Protein AF-Q064L6-F1 (afdb_monomer)

Foldseek 3Di:
DPDDPPPPPQDWDKDWDDDDQQKIWIWIDTVNPDIDTQDIGSDPVVNVVSSVVVSVVCVVVVVVPDDDDDD

Nearest PDB structures (foldseek):
  7b5h-assembly1_AD  TM=7.586E-01  e=2.281E+00  Nostoc sp. PCC 7120 = FACHB-418
  6l0v-assembly1_A  TM=5.060E-01  e=8.791E-01  Arabidopsis thaliana
  8fw5-assembly1_E  TM=4.631E-01  e=1.660E+00  Escherichia coli
  5gwx-assembly1_A  TM=5.022E-01  e=8.667E+00  Methanohalophilus portucalensis FDF-1
  5him-assembly1_A  TM=5.007E-01  e=9.236E+00  Methanohalophilus portucalensis FDF-1

Radius of gyration: 14.81 Å; Cα contacts (8 Å, |Δi|>4): 98; chains: 1; bounding box: 31×23×49 Å

pLDDT: mean 77.29, std 20.39, range [34.91, 97.69]

Sequence (71 aa):
MSGQSKSPACYLRWTVKKVADRMYAVAATVDGIEYDFVGNYKSIRDAQKAGRRYATDLMHNSMSGGQLAFR

Solvent-accessible surface area (backbone atoms only — not comparable to full-atom values): 4363 Å² total; per-residue (Å²): 134,85,78,78,76,77,66,83,75,76,49,72,45,62,50,77,42,81,76,53,89,65,30,21,39,23,37,35,25,48,69,82,73,49,75,46,81,75,48,76,26,67,39,70,68,56,28,52,52,46,38,54,47,53,50,51,52,50,57,60,40,56,75,67,75,52,89,79,81,84,128

Mean predicted aligned error: 9.95 Å

Secondary structure (DSSP, 8-state):
-----------EEEEEEEEETTEEEEEEEETTTEEEEEEEESSHHHHHHHHHHHHHHHHHHHTTT------

Structure (mmCIF, N/CA/C/O backbone):
data_AF-Q064L6-F1
#
_entry.id   AF-Q064L6-F1
#
loop_
_atom_site.group_PDB
_atom_site.id
_atom_site.type_symbol
_atom_site.label_atom_id
_atom_site.label_alt_id
_atom_site.label_comp_id
_atom_site.label_asym_id
_atom_site.label_entity_id
_atom_site.label_seq_id
_atom_site.pdbx_PDB_ins_code
_atom_site.Cartn_x
_atom_site.Cartn_y
_atom_site.Cartn_z
_atom_site.occupancy
_atom_site.B_iso_or_equiv
_atom_site.auth_seq_id
_atom_site.auth_comp_id
_atom_site.auth_asym_id
_atom_site.auth_atom_id
_atom_site.pdbx_PDB_model_num
ATOM 1 N N . MET A 1 1 ? 6.552 15.783 -39.679 1.00 34.91 1 MET A N 1
ATOM 2 C CA . MET A 1 1 ? 5.759 15.055 -38.665 1.00 34.91 1 MET A CA 1
ATOM 3 C C . MET A 1 1 ? 6.666 14.019 -38.022 1.00 34.91 1 MET A C 1
ATOM 5 O O . MET A 1 1 ? 6.804 12.921 -38.538 1.00 34.91 1 MET A O 1
ATOM 9 N N . SER A 1 2 ? 7.379 14.401 -36.966 1.00 43.09 2 SER A N 1
ATOM 10 C CA . SER A 1 2 ? 8.207 13.483 -36.183 1.00 43.09 2 SER A CA 1
ATOM 11 C C . SER A 1 2 ? 7.273 12.596 -35.364 1.00 43.09 2 SER A C 1
ATOM 13 O O . SER A 1 2 ? 6.597 13.070 -34.452 1.00 43.09 2 SER A O 1
ATOM 15 N N . GLY A 1 3 ? 7.170 11.327 -35.764 1.00 45.56 3 GLY A N 1
ATOM 16 C CA . GLY A 1 3 ? 6.355 10.327 -35.091 1.00 45.56 3 GLY A CA 1
ATOM 17 C C . GLY A 1 3 ? 6.765 10.220 -33.629 1.00 45.56 3 GLY A C 1
ATOM 18 O O . GLY A 1 3 ? 7.882 9.812 -33.319 1.00 45.56 3 GLY A O 1
ATOM 19 N N . GLN A 1 4 ? 5.857 10.606 -32.735 1.00 47.78 4 GLN A N 1
ATOM 20 C CA . GLN A 1 4 ? 5.949 10.278 -31.322 1.00 47.78 4 GLN A CA 1
ATOM 21 C C . GLN A 1 4 ? 5.926 8.753 -31.219 1.00 47.78 4 GLN A C 1
ATOM 23 O O . GLN A 1 4 ? 4.866 8.130 -31.270 1.00 47.78 4 GLN A O 1
ATOM 28 N N . SER A 1 5 ? 7.108 8.148 -31.122 1.00 48.75 5 SER A N 1
ATOM 29 C CA . SER A 1 5 ? 7.273 6.806 -30.583 1.00 48.75 5 SER A CA 1
ATOM 30 C C . SER A 1 5 ? 6.574 6.805 -29.228 1.00 48.75 5 SER A C 1
ATOM 32 O O . SER A 1 5 ? 7.080 7.390 -28.270 1.00 48.75 5 SER A O 1
ATOM 34 N N . LYS A 1 6 ? 5.372 6.225 -29.161 1.00 46.59 6 LYS A N 1
ATOM 35 C CA . LYS A 1 6 ? 4.702 5.935 -27.898 1.00 46.59 6 LYS A CA 1
ATOM 36 C C . LYS A 1 6 ? 5.540 4.860 -27.218 1.00 46.59 6 LYS A C 1
ATOM 38 O O . LYS A 1 6 ? 5.261 3.676 -27.380 1.00 46.59 6 LYS A O 1
ATOM 43 N N . SER A 1 7 ? 6.599 5.267 -26.518 1.00 50.50 7 SER A N 1
ATOM 44 C CA . SER A 1 7 ? 7.254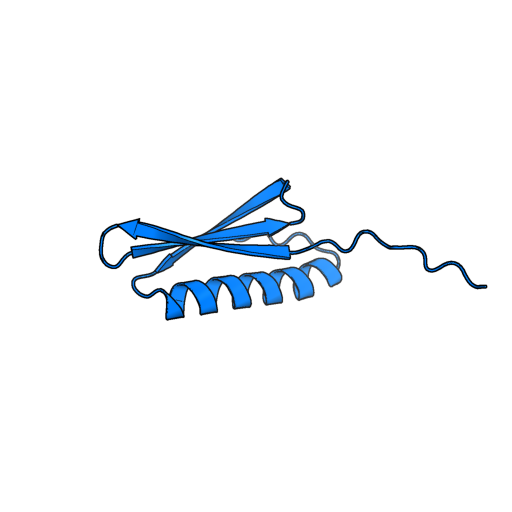 4.391 -25.554 1.00 50.50 7 SER A CA 1
ATOM 45 C C . SER A 1 7 ? 6.141 3.835 -24.667 1.00 50.50 7 SER A C 1
ATOM 47 O O . SER A 1 7 ? 5.288 4.631 -24.253 1.00 50.50 7 SER A O 1
ATOM 49 N N . PRO A 1 8 ? 6.064 2.512 -24.438 1.00 53.16 8 PRO A N 1
ATOM 50 C CA . PRO A 1 8 ? 5.076 1.971 -23.522 1.00 53.1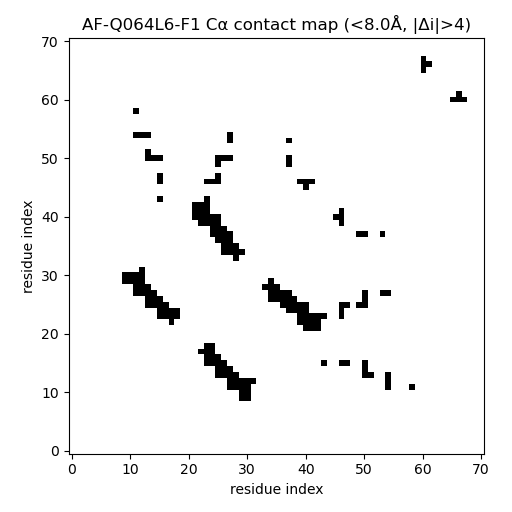6 8 PRO A CA 1
ATOM 51 C C . PRO A 1 8 ? 5.271 2.711 -22.203 1.00 53.16 8 PRO A C 1
ATOM 53 O O . PRO A 1 8 ? 6.339 2.667 -21.598 1.00 53.16 8 PRO A O 1
ATOM 56 N N . ALA A 1 9 ? 4.285 3.524 -21.837 1.00 56.28 9 ALA A N 1
ATOM 57 C CA . ALA A 1 9 ? 4.305 4.199 -20.561 1.00 56.28 9 ALA A CA 1
ATOM 58 C C . ALA A 1 9 ? 4.060 3.092 -19.545 1.00 56.28 9 ALA A C 1
ATOM 60 O O . ALA A 1 9 ? 2.918 2.677 -19.387 1.00 56.28 9 ALA A O 1
ATOM 61 N N . CYS A 1 10 ? 5.124 2.560 -18.941 1.00 59.34 10 CYS A N 1
ATOM 62 C CA . CYS A 1 10 ? 4.991 1.616 -17.844 1.00 59.34 10 CYS A CA 1
ATOM 63 C C . CYS A 1 10 ? 4.182 2.312 -16.744 1.00 59.34 10 CYS A C 1
ATOM 65 O O . CYS A 1 10 ? 4.670 3.237 -16.086 1.00 59.34 10 CYS A O 1
ATOM 67 N N . TYR A 1 11 ? 2.905 1.958 -16.607 1.00 70.06 11 TYR A N 1
ATOM 68 C CA . TYR A 1 11 ? 2.005 2.625 -15.677 1.00 70.06 11 TYR A CA 1
ATOM 69 C C . TYR A 1 11 ? 2.114 1.918 -14.345 1.00 70.06 11 TYR A C 1
ATOM 71 O O . TYR A 1 11 ? 1.412 0.939 -14.082 1.00 70.06 11 TYR A O 1
ATOM 79 N N . LEU A 1 12 ? 2.966 2.446 -13.475 1.00 77.88 12 LEU A N 1
ATOM 80 C CA . LEU A 1 12 ? 2.958 1.995 -12.102 1.00 77.88 12 LEU A CA 1
ATOM 81 C C . LEU A 1 12 ? 1.677 2.467 -11.414 1.00 77.88 12 LEU A C 1
ATOM 83 O O . LEU A 1 12 ? 1.400 3.665 -11.303 1.00 77.88 12 LEU A O 1
ATOM 87 N N . ARG A 1 13 ? 0.878 1.508 -10.957 1.00 84.19 13 ARG A N 1
ATOM 88 C CA . ARG A 1 13 ? -0.369 1.748 -10.229 1.00 84.19 13 ARG A CA 1
ATOM 89 C C . ARG A 1 13 ? -0.266 1.136 -8.843 1.00 84.19 13 ARG A C 1
ATOM 91 O O . ARG A 1 13 ? 0.418 0.144 -8.641 1.00 84.19 13 ARG A O 1
ATOM 98 N N . TRP A 1 14 ? -0.980 1.700 -7.879 1.00 90.62 14 TRP A N 1
ATOM 99 C CA . TRP A 1 14 ? -1.202 1.045 -6.594 1.00 90.62 14 TRP A CA 1
ATOM 100 C C . TRP A 1 14 ? -2.692 0.972 -6.303 1.00 90.62 14 TRP A C 1
ATOM 102 O O . TRP A 1 14 ? -3.489 1.778 -6.786 1.00 90.62 14 TRP A O 1
ATOM 112 N N . THR A 1 15 ? -3.067 -0.007 -5.494 1.00 93.25 15 THR A N 1
ATOM 113 C CA . THR A 1 15 ? -4.438 -0.226 -5.053 1.00 93.25 15 THR A CA 1
ATOM 114 C C . THR A 1 15 ? -4.475 -0.329 -3.540 1.00 93.25 15 THR A C 1
ATOM 116 O O . THR A 1 15 ? -3.547 -0.833 -2.909 1.00 93.25 15 THR A O 1
ATOM 119 N N . VAL A 1 16 ? -5.555 0.184 -2.955 1.00 95.12 16 VAL A N 1
ATOM 120 C CA . VAL A 1 16 ? -5.829 0.091 -1.522 1.00 95.12 16 VAL A CA 1
ATOM 121 C C . VAL A 1 16 ? -7.151 -0.631 -1.350 1.00 95.12 16 VAL A C 1
ATOM 123 O O . VAL A 1 16 ? -8.169 -0.188 -1.884 1.00 95.12 16 VAL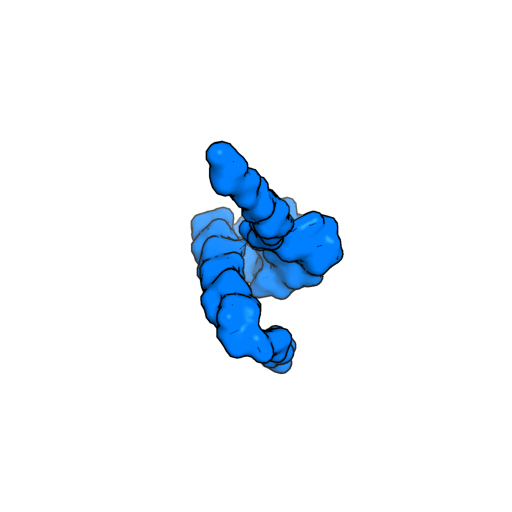 A O 1
ATOM 126 N N . LYS A 1 17 ? -7.151 -1.723 -0.588 1.00 96.06 17 LYS A N 1
ATOM 127 C CA . LYS A 1 17 ? -8.351 -2.520 -0.322 1.00 96.06 17 LYS A CA 1
ATOM 128 C C . LYS A 1 17 ? -8.567 -2.653 1.178 1.00 96.06 17 LYS A C 1
ATOM 130 O O . LYS A 1 17 ? -7.649 -3.018 1.905 1.00 96.06 17 LYS A O 1
ATOM 135 N N . LYS A 1 18 ? -9.785 -2.385 1.656 1.00 96.25 18 LYS A N 1
ATOM 136 C CA . LYS A 1 18 ? -10.165 -2.715 3.037 1.00 96.25 18 LYS A CA 1
ATOM 137 C C . LYS A 1 18 ? -10.262 -4.238 3.159 1.00 96.25 18 LYS A C 1
ATOM 139 O O . LYS A 1 18 ? -11.006 -4.855 2.401 1.00 96.25 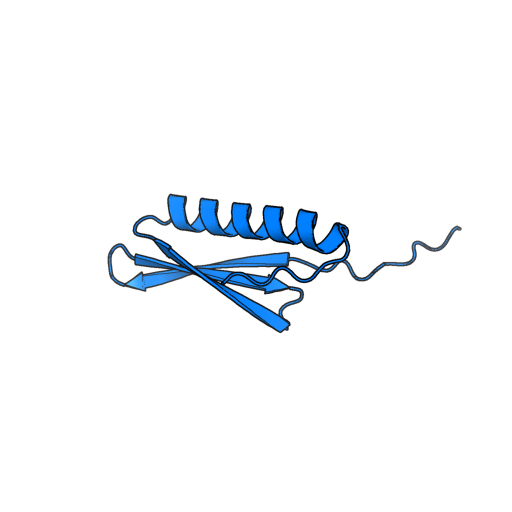18 LYS A O 1
ATOM 144 N N . VAL A 1 19 ? -9.504 -4.826 4.080 1.00 95.81 19 VAL A N 1
ATOM 145 C CA . VAL A 1 19 ? -9.423 -6.289 4.269 1.00 95.81 19 VAL A CA 1
ATOM 146 C C . VAL A 1 19 ? -10.012 -6.751 5.600 1.00 95.81 19 VAL A C 1
ATOM 148 O O . VAL A 1 19 ? -10.445 -7.891 5.703 1.00 95.81 19 VAL A O 1
ATOM 151 N N . ALA A 1 20 ? -10.090 -5.862 6.592 1.00 94.38 20 ALA A N 1
ATOM 152 C CA . ALA A 1 20 ? -10.780 -6.098 7.858 1.00 94.38 20 ALA A CA 1
ATOM 153 C C . ALA A 1 20 ? -11.240 -4.766 8.473 1.00 94.38 20 ALA A C 1
ATOM 155 O O . ALA A 1 20 ? -11.050 -3.692 7.880 1.00 94.38 20 ALA A O 1
ATOM 156 N N . ASP A 1 21 ? -11.853 -4.808 9.662 1.00 94.00 21 ASP A N 1
ATOM 157 C CA . ASP A 1 21 ? -12.132 -3.570 10.385 1.00 94.00 21 ASP A CA 1
ATOM 158 C C . ASP A 1 21 ? -10.828 -2.829 10.699 1.00 94.00 21 ASP A C 1
ATOM 160 O O . ASP A 1 21 ? -9.853 -3.419 11.162 1.00 94.00 21 ASP A O 1
ATOM 164 N N . ARG A 1 22 ? -10.807 -1.531 10.377 1.00 92.00 22 ARG A N 1
ATOM 165 C CA . ARG A 1 22 ? -9.624 -0.663 10.500 1.00 92.00 22 ARG A CA 1
ATOM 166 C C . ARG A 1 22 ? -8.341 -1.283 9.923 1.00 92.00 22 ARG A C 1
ATOM 168 O O . ARG A 1 22 ? -7.270 -1.082 10.483 1.00 92.00 22 ARG A O 1
ATOM 175 N N . MET A 1 23 ? -8.432 -2.033 8.823 1.00 96.56 23 MET A N 1
ATOM 176 C CA . MET A 1 23 ? -7.263 -2.608 8.157 1.00 96.56 23 MET A CA 1
ATOM 177 C C . MET A 1 23 ? -7.386 -2.516 6.637 1.00 96.56 23 MET A C 1
ATOM 179 O O . MET A 1 23 ? -8.367 -2.970 6.040 1.00 96.56 23 MET A O 1
ATOM 183 N N . TYR A 1 24 ? -6.361 -1.939 6.019 1.00 97.69 24 TYR A N 1
ATOM 184 C CA . TYR A 1 24 ? -6.264 -1.674 4.591 1.00 97.69 24 TYR A CA 1
ATOM 185 C C . TYR A 1 24 ? -4.974 -2.282 4.047 1.00 97.69 24 TYR A C 1
ATOM 187 O O . TYR A 1 24 ? -3.889 -1.922 4.499 1.00 97.69 24 TYR A O 1
ATOM 195 N N . ALA A 1 25 ? -5.101 -3.179 3.078 1.00 96.44 25 ALA A N 1
ATOM 196 C CA . ALA A 1 25 ? -3.986 -3.750 2.341 1.00 96.44 25 ALA A CA 1
ATOM 197 C C . ALA A 1 25 ? -3.630 -2.853 1.154 1.00 96.44 25 ALA A C 1
ATOM 199 O O . ALA A 1 25 ? -4.520 -2.297 0.499 1.00 96.44 25 ALA A O 1
ATOM 200 N N . VAL A 1 26 ? -2.337 -2.737 0.872 1.00 96.25 26 VAL A N 1
ATOM 201 C CA . VAL A 1 26 ? -1.804 -1.995 -0.270 1.00 96.25 26 VAL A CA 1
ATOM 202 C C . VAL A 1 26 ? -1.003 -2.942 -1.147 1.00 96.25 26 VAL A C 1
ATOM 204 O O . VAL A 1 26 ? -0.128 -3.655 -0.657 1.00 96.25 26 VAL A O 1
ATOM 207 N N . ALA A 1 27 ? -1.290 -2.914 -2.444 1.00 93.00 27 ALA A N 1
ATOM 208 C CA . ALA A 1 27 ? -0.513 -3.608 -3.461 1.00 93.00 27 ALA A CA 1
ATOM 209 C C . ALA A 1 27 ? -0.154 -2.634 -4.586 1.00 93.00 27 ALA A C 1
ATOM 211 O O . ALA A 1 27 ? -0.988 -1.812 -4.982 1.00 93.00 27 ALA A O 1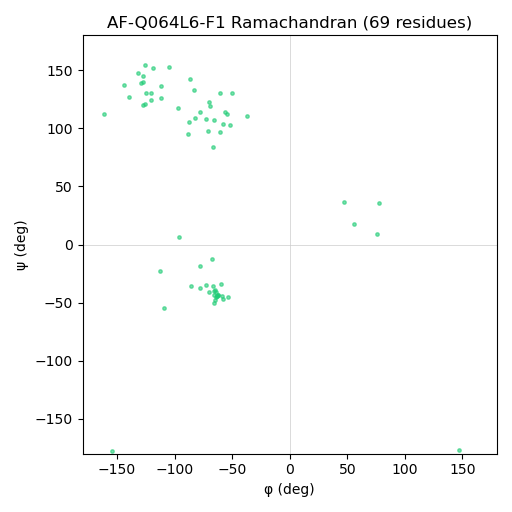
ATOM 212 N N . ALA A 1 28 ? 1.071 -2.721 -5.087 1.00 90.44 28 ALA A N 1
ATOM 213 C CA . ALA A 1 28 ? 1.545 -1.990 -6.254 1.00 90.44 28 ALA A CA 1
ATOM 214 C C . ALA A 1 28 ? 1.629 -2.930 -7.457 1.00 90.44 28 ALA A C 1
ATOM 216 O O . ALA A 1 28 ? 1.775 -4.137 -7.290 1.00 90.44 28 ALA A O 1
ATOM 217 N N . THR A 1 29 ? 1.501 -2.381 -8.660 1.00 84.75 29 THR A N 1
ATOM 218 C CA . THR A 1 29 ? 1.647 -3.134 -9.897 1.00 84.75 29 THR A CA 1
ATOM 219 C C . THR A 1 29 ? 2.308 -2.328 -11.001 1.00 84.75 29 THR A C 1
ATOM 221 O O . THR A 1 29 ? 1.974 -1.155 -11.193 1.00 84.75 29 THR A O 1
ATOM 224 N N . VAL A 1 30 ? 3.222 -2.971 -11.730 1.00 82.12 30 VAL A N 1
ATOM 225 C CA . VAL A 1 30 ? 3.808 -2.470 -12.979 1.00 82.12 30 VAL A CA 1
ATOM 226 C C . VAL A 1 30 ? 3.034 -3.099 -14.133 1.00 82.12 30 VAL A C 1
ATOM 228 O O . VAL A 1 30 ? 2.974 -4.323 -14.255 1.00 82.12 30 VAL A O 1
ATOM 231 N N . ASP A 1 31 ? 2.379 -2.264 -14.941 1.00 77.94 31 ASP A N 1
ATOM 232 C CA . ASP A 1 31 ? 1.623 -2.675 -16.135 1.00 77.94 31 ASP A CA 1
ATOM 233 C C . ASP A 1 31 ? 0.526 -3.733 -15.905 1.00 77.94 31 ASP A C 1
ATOM 235 O O . ASP A 1 31 ? 0.020 -4.336 -16.849 1.00 77.94 31 ASP A O 1
ATOM 239 N N . GLY A 1 32 ? 0.097 -3.931 -14.654 1.00 73.81 32 GLY A N 1
ATOM 240 C CA . GLY A 1 32 ? -0.911 -4.933 -14.301 1.00 73.81 32 GLY A CA 1
ATOM 241 C C . GLY A 1 32 ? -0.391 -6.374 -14.299 1.00 73.81 32 GLY A C 1
ATOM 242 O O . GLY A 1 32 ? -1.206 -7.291 -14.213 1.00 73.81 32 GLY A O 1
ATOM 243 N N . ILE A 1 33 ? 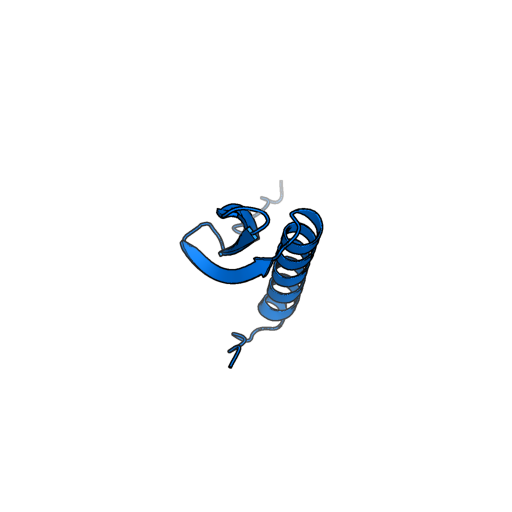0.924 -6.583 -14.418 1.00 72.56 33 ILE A N 1
ATOM 244 C CA . ILE A 1 33 ? 1.548 -7.911 -14.518 1.00 72.56 33 ILE A CA 1
ATOM 245 C C . ILE A 1 33 ? 2.307 -8.232 -13.233 1.00 72.56 33 ILE A C 1
ATOM 247 O O . ILE A 1 33 ? 2.052 -9.250 -12.593 1.00 72.56 33 ILE A O 1
ATOM 251 N N . GLU A 1 34 ? 3.221 -7.352 -12.838 1.00 74.00 34 GLU A N 1
ATOM 252 C CA . GLU A 1 34 ? 3.985 -7.511 -11.604 1.00 74.00 34 GLU A CA 1
ATOM 253 C C . GLU A 1 34 ? 3.148 -6.980 -10.449 1.00 74.00 34 GLU A C 1
ATOM 255 O O . GLU A 1 34 ? 2.557 -5.910 -10.575 1.00 74.00 34 GLU A O 1
ATOM 260 N N . TYR A 1 35 ? 3.055 -7.727 -9.352 1.00 80.19 35 TYR A N 1
ATOM 261 C CA . TYR A 1 35 ? 2.310 -7.325 -8.164 1.00 80.19 35 TYR A CA 1
ATOM 262 C C . TYR A 1 35 ? 3.202 -7.426 -6.936 1.00 80.19 35 TYR A C 1
ATOM 264 O O . TYR A 1 35 ? 3.614 -8.521 -6.560 1.00 80.19 35 TYR A O 1
ATOM 272 N N . ASP A 1 36 ? 3.398 -6.296 -6.267 1.00 88.19 36 ASP A N 1
ATOM 273 C CA . ASP A 1 36 ? 4.156 -6.215 -5.026 1.00 88.19 36 ASP A CA 1
ATOM 274 C C . ASP A 1 36 ? 3.233 -5.883 -3.860 1.00 88.19 36 ASP A C 1
ATOM 276 O O . ASP A 1 36 ? 2.487 -4.895 -3.872 1.00 88.19 36 ASP A O 1
ATOM 280 N N . PHE A 1 37 ? 3.283 -6.712 -2.817 1.00 91.88 37 PHE A N 1
ATOM 281 C CA . PHE A 1 37 ? 2.571 -6.430 -1.580 1.00 91.88 37 PHE A CA 1
ATOM 282 C C . PHE A 1 37 ? 3.341 -5.391 -0.761 1.00 91.88 37 PHE A C 1
ATOM 284 O O . PHE A 1 37 ? 4.433 -5.654 -0.268 1.00 91.88 37 PHE A O 1
ATOM 291 N N . VAL A 1 38 ? 2.747 -4.208 -0.596 1.00 93.50 38 VAL A N 1
ATOM 292 C CA . VAL A 1 38 ? 3.385 -3.072 0.089 1.00 93.50 38 VAL A CA 1
ATOM 293 C C . VAL A 1 38 ? 3.178 -3.153 1.603 1.00 93.50 38 VAL A C 1
ATOM 295 O O . VAL A 1 38 ? 4.064 -2.781 2.369 1.00 93.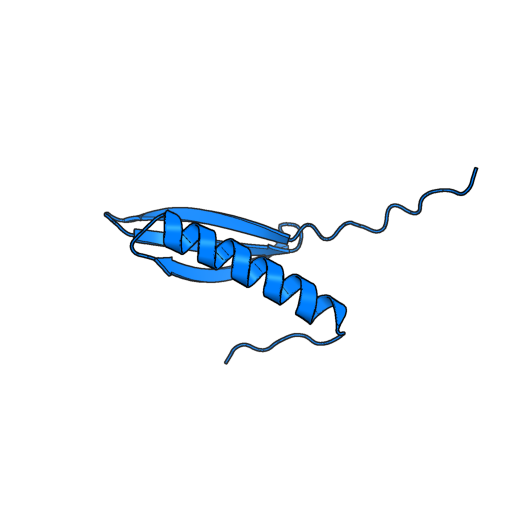50 38 VAL A O 1
ATOM 298 N N . GLY A 1 39 ? 2.013 -3.631 2.053 1.00 94.19 39 GLY A N 1
ATOM 299 C CA . GLY A 1 39 ? 1.741 -3.837 3.476 1.00 94.19 39 GLY A CA 1
ATOM 300 C C . GLY A 1 39 ? 0.292 -3.610 3.901 1.00 94.19 39 GLY A C 1
ATOM 301 O O . GLY A 1 39 ? -0.588 -3.304 3.093 1.00 94.19 39 GLY A O 1
ATOM 302 N N . ASN A 1 40 ? 0.062 -3.738 5.211 1.00 96.88 40 ASN A N 1
ATOM 303 C CA . ASN A 1 40 ? -1.224 -3.504 5.868 1.00 96.88 40 ASN A CA 1
ATOM 304 C C . ASN A 1 40 ? -1.166 -2.261 6.762 1.00 96.88 40 ASN A C 1
ATOM 306 O O . ASN A 1 40 ? -0.235 -2.086 7.546 1.00 96.88 40 ASN A O 1
ATOM 310 N N . TYR A 1 41 ? -2.205 -1.432 6.701 1.00 96.75 41 TYR A N 1
ATOM 311 C CA . TYR A 1 41 ? -2.278 -0.154 7.405 1.00 96.75 41 TYR A CA 1
ATOM 312 C C . TYR A 1 41 ? -3.605 -0.003 8.135 1.00 96.75 41 TYR A C 1
ATOM 314 O O . TYR A 1 41 ? -4.647 -0.455 7.663 1.00 96.75 41 TYR A O 1
ATOM 322 N N . LYS A 1 42 ? -3.587 0.687 9.280 1.00 96.38 42 LYS A N 1
ATOM 323 C CA . LYS A 1 42 ? -4.795 0.891 10.096 1.00 96.38 42 LYS A CA 1
ATOM 324 C C . LYS A 1 42 ? -5.732 1.981 9.563 1.00 96.38 42 LYS A C 1
ATOM 326 O O . LYS A 1 42 ? -6.904 2.047 9.925 1.00 96.38 42 LYS A O 1
ATOM 331 N N . SER A 1 43 ? -5.211 2.845 8.696 1.00 96.25 43 SER A N 1
ATOM 332 C CA . SER A 1 43 ? -5.903 4.001 8.134 1.00 96.25 43 SER A CA 1
ATOM 333 C C . SER A 1 43 ? -5.814 3.988 6.616 1.00 96.25 43 SER A C 1
ATOM 335 O O . SER A 1 43 ? -4.749 3.734 6.052 1.00 96.25 43 SER A O 1
ATOM 337 N N . ILE A 1 44 ? -6.914 4.350 5.954 1.00 95.62 44 ILE A N 1
ATOM 338 C CA . ILE A 1 44 ? -6.935 4.542 4.501 1.00 95.62 44 ILE A CA 1
ATOM 339 C C . ILE A 1 44 ? -5.948 5.631 4.065 1.00 95.62 44 ILE A C 1
ATOM 341 O O . ILE A 1 44 ? -5.330 5.519 3.010 1.00 95.62 44 ILE A O 1
ATOM 345 N N . ARG A 1 45 ? -5.749 6.667 4.892 1.00 96.81 45 ARG A N 1
ATOM 346 C CA . ARG A 1 45 ? -4.815 7.759 4.597 1.00 96.81 45 ARG A CA 1
ATOM 347 C C . ARG A 1 45 ? -3.372 7.260 4.578 1.00 96.81 45 ARG A C 1
ATOM 349 O O . ARG A 1 45 ? -2.626 7.612 3.666 1.00 96.81 45 ARG A O 1
ATOM 356 N N . ASP A 1 46 ? -3.002 6.426 5.546 1.00 96.75 46 ASP A N 1
ATOM 357 C CA . ASP A 1 46 ? -1.652 5.858 5.632 1.00 96.75 46 ASP A CA 1
ATOM 358 C C . ASP A 1 46 ? -1.409 4.851 4.511 1.00 96.75 46 ASP A C 1
ATOM 360 O O . ASP A 1 46 ? -0.365 4.900 3.869 1.00 96.75 46 ASP A O 1
ATOM 364 N N . ALA A 1 47 ? -2.412 4.024 4.202 1.00 96.62 47 ALA A N 1
ATOM 365 C CA . ALA A 1 47 ? -2.375 3.096 3.077 1.00 96.62 47 ALA A CA 1
ATOM 366 C C . ALA A 1 47 ? -2.137 3.823 1.740 1.00 96.62 47 ALA A C 1
ATOM 368 O O . ALA A 1 47 ? -1.259 3.455 0.962 1.00 96.62 47 ALA A O 1
ATOM 369 N N . GLN A 1 48 ? -2.872 4.911 1.492 1.00 95.19 48 GLN A N 1
ATOM 370 C CA . GLN A 1 48 ? -2.705 5.721 0.282 1.00 95.19 48 GLN A CA 1
ATOM 371 C C . GLN A 1 48 ? -1.341 6.416 0.227 1.00 95.19 48 GLN A C 1
ATOM 373 O O . GLN A 1 48 ? -0.715 6.484 -0.832 1.00 95.19 48 GLN A O 1
ATOM 378 N N . LYS A 1 49 ? -0.862 6.932 1.366 1.00 96.12 49 LYS A N 1
ATOM 379 C CA . LYS A 1 49 ? 0.470 7.540 1.465 1.00 96.12 49 LYS A CA 1
ATOM 380 C C . LYS A 1 49 ? 1.564 6.515 1.165 1.00 96.12 49 LYS A C 1
ATOM 382 O O . LYS A 1 49 ? 2.496 6.836 0.432 1.00 96.12 49 LYS A O 1
ATOM 387 N N . ALA A 1 50 ? 1.434 5.303 1.698 1.00 95.31 50 ALA A N 1
ATOM 388 C CA . ALA A 1 50 ? 2.377 4.219 1.472 1.00 95.31 50 ALA A CA 1
ATOM 389 C C . ALA A 1 50 ? 2.407 3.772 0.009 1.00 95.31 50 ALA A C 1
ATOM 391 O O . ALA A 1 50 ? 3.487 3.724 -0.570 1.00 95.31 50 ALA A O 1
ATOM 392 N N . GLY A 1 51 ? 1.245 3.542 -0.612 1.00 93.25 51 GLY A N 1
ATOM 393 C CA . GLY A 1 51 ? 1.167 3.166 -2.027 1.00 93.25 51 GLY A CA 1
ATOM 394 C C . GLY A 1 51 ? 1.792 4.214 -2.949 1.00 93.25 51 GLY A C 1
ATOM 395 O O . GLY A 1 51 ? 2.603 3.875 -3.804 1.00 93.25 51 GLY A O 1
ATOM 396 N N . ARG A 1 52 ? 1.512 5.504 -2.711 1.00 92.19 52 ARG A N 1
ATOM 397 C CA . ARG A 1 52 ? 2.131 6.603 -3.469 1.00 92.19 52 ARG A CA 1
ATOM 398 C C . ARG A 1 52 ? 3.6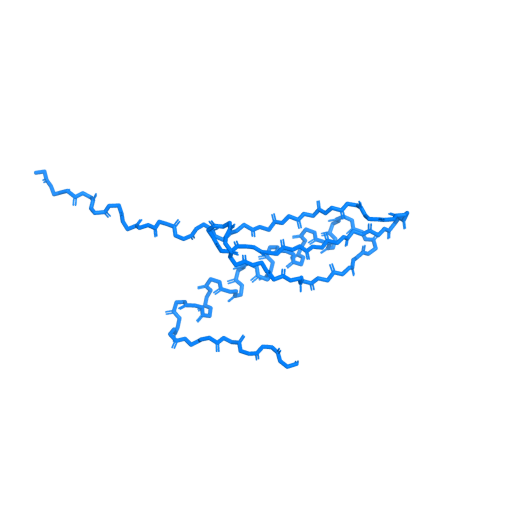48 6.647 -3.297 1.00 92.19 52 ARG A C 1
ATOM 400 O O . ARG A 1 52 ? 4.360 6.872 -4.272 1.00 92.19 52 ARG A O 1
ATOM 407 N N . ARG A 1 53 ? 4.133 6.476 -2.062 1.00 92.12 53 ARG A N 1
ATOM 408 C CA . ARG A 1 53 ? 5.567 6.500 -1.760 1.00 92.12 53 ARG A CA 1
ATOM 409 C C . ARG A 1 53 ? 6.280 5.327 -2.418 1.00 92.12 53 ARG A C 1
ATOM 411 O O . ARG A 1 53 ? 7.216 5.568 -3.161 1.00 92.12 53 ARG A O 1
ATOM 418 N N . TYR A 1 54 ? 5.770 4.111 -2.232 1.00 89.50 54 TYR A N 1
ATOM 419 C CA . TYR A 1 54 ? 6.283 2.916 -2.899 1.00 89.50 54 TYR A CA 1
ATOM 420 C C . TYR A 1 54 ? 6.333 3.116 -4.414 1.00 89.50 54 TYR A C 1
ATOM 422 O O . TYR A 1 54 ? 7.352 2.854 -5.043 1.00 89.50 54 TYR A O 1
ATOM 430 N N . ALA A 1 55 ? 5.259 3.670 -4.986 1.00 85.06 55 ALA A N 1
ATOM 431 C CA . ALA A 1 55 ? 5.204 3.915 -6.412 1.00 85.06 55 ALA A CA 1
ATOM 432 C C . ALA A 1 55 ? 6.267 4.922 -6.886 1.00 85.06 55 ALA A C 1
ATOM 434 O O . ALA A 1 55 ? 6.956 4.712 -7.880 1.00 85.06 55 ALA A O 1
ATOM 435 N N . THR A 1 56 ? 6.431 6.011 -6.142 1.00 85.19 56 THR A N 1
ATOM 436 C CA . THR A 1 56 ? 7.433 7.040 -6.437 1.00 85.19 56 THR A CA 1
ATOM 437 C C . THR A 1 56 ? 8.853 6.484 -6.316 1.00 85.19 56 THR A C 1
ATOM 439 O O . THR A 1 56 ? 9.679 6.707 -7.198 1.00 85.19 56 THR A O 1
ATOM 442 N N . ASP A 1 57 ? 9.123 5.725 -5.254 1.00 84.81 57 ASP A N 1
ATOM 443 C CA . ASP A 1 57 ? 10.424 5.111 -5.001 1.00 84.81 57 ASP A CA 1
ATOM 444 C C . ASP A 1 57 ? 10.759 4.096 -6.107 1.00 84.81 57 ASP A C 1
ATOM 446 O O . ASP A 1 57 ? 11.860 4.117 -6.653 1.00 84.81 57 ASP A O 1
ATOM 450 N N . LEU A 1 58 ? 9.804 3.255 -6.515 1.00 80.50 58 LEU A N 1
ATOM 451 C CA . LEU A 1 58 ? 10.010 2.279 -7.586 1.00 80.50 58 LEU A CA 1
ATOM 452 C C . LEU A 1 58 ? 10.262 2.948 -8.946 1.00 80.50 58 LEU A C 1
ATOM 454 O O . LEU A 1 58 ? 11.142 2.508 -9.682 1.00 80.50 58 LEU A O 1
ATOM 458 N N . MET A 1 59 ? 9.569 4.042 -9.277 1.00 76.06 59 MET A N 1
ATOM 459 C CA . MET A 1 59 ? 9.818 4.794 -10.519 1.00 76.06 59 MET A CA 1
ATOM 460 C C . MET A 1 59 ? 11.220 5.422 -10.550 1.00 76.06 59 MET A C 1
ATOM 462 O O . MET A 1 59 ? 11.896 5.368 -11.574 1.00 76.06 59 MET A O 1
ATOM 466 N N . HIS A 1 60 ? 11.693 5.983 -9.433 1.00 72.56 60 HIS A N 1
ATOM 467 C CA . HIS A 1 60 ? 13.036 6.571 -9.371 1.00 72.56 60 HIS A CA 1
ATOM 468 C C . HIS A 1 60 ? 14.151 5.513 -9.368 1.00 72.56 60 HIS A C 1
ATOM 470 O O . HIS A 1 60 ? 15.204 5.720 -9.974 1.00 72.56 60 HIS A O 1
ATOM 476 N N . ASN A 1 61 ? 13.918 4.364 -8.730 1.00 66.44 61 ASN A N 1
ATOM 477 C CA . ASN A 1 61 ? 14.900 3.283 -8.677 1.00 66.44 61 ASN A CA 1
ATOM 478 C C . ASN A 1 61 ? 14.959 2.469 -9.981 1.00 66.44 61 ASN A C 1
ATOM 480 O O . ASN A 1 61 ? 16.046 2.115 -10.432 1.00 66.44 61 ASN A O 1
ATOM 484 N N . SER A 1 62 ? 13.820 2.233 -10.641 1.00 60.28 62 SER A N 1
ATOM 485 C CA . SER A 1 62 ? 13.775 1.547 -11.944 1.00 60.28 62 SER A CA 1
ATOM 486 C C . SER A 1 62 ? 14.433 2.360 -13.063 1.00 60.28 62 SER A C 1
ATOM 488 O O . SER A 1 62 ? 15.139 1.787 -13.891 1.00 60.28 62 SER A O 1
ATOM 490 N N . MET A 1 63 ? 14.318 3.695 -13.043 1.00 51.91 63 MET A N 1
ATOM 491 C CA . MET A 1 63 ? 15.046 4.572 -13.975 1.00 51.91 63 MET A CA 1
ATOM 492 C C . MET A 1 63 ? 16.571 4.584 -13.759 1.00 51.91 63 MET A C 1
ATOM 494 O O . MET A 1 63 ? 17.298 5.053 -14.630 1.00 51.91 63 MET A O 1
ATOM 498 N N . SER A 1 64 ? 17.064 4.035 -12.643 1.00 45.00 64 SER A N 1
ATOM 499 C CA . SER A 1 64 ? 18.499 3.959 -12.331 1.00 45.00 64 SER A CA 1
ATOM 500 C C . SER A 1 64 ? 19.148 2.613 -12.702 1.00 45.00 64 SER A C 1
ATOM 502 O O . SER A 1 64 ? 20.325 2.410 -12.418 1.00 45.00 64 SER A O 1
ATOM 504 N N . GLY A 1 65 ? 18.428 1.703 -13.374 1.00 40.25 65 GLY A N 1
ATOM 505 C CA . GLY A 1 65 ? 19.025 0.494 -13.958 1.00 40.25 65 GLY A CA 1
ATOM 506 C C . GLY A 1 65 ? 19.345 -0.635 -12.971 1.00 40.25 65 GLY A C 1
ATOM 507 O O . GLY A 1 65 ? 20.335 -1.338 -13.154 1.00 40.25 65 GLY A O 1
ATOM 508 N N . GLY A 1 66 ? 18.527 -0.854 -11.940 1.00 42.78 66 GLY A N 1
ATOM 509 C CA . GLY A 1 66 ? 18.783 -1.947 -11.004 1.00 42.78 66 GLY A CA 1
ATOM 510 C C . GLY A 1 66 ? 17.570 -2.353 -10.184 1.00 42.78 66 GLY A C 1
ATOM 511 O O . GLY A 1 66 ? 17.115 -1.615 -9.319 1.00 42.78 66 GLY A O 1
ATOM 512 N N . GLN A 1 67 ? 17.090 -3.560 -10.461 1.00 47.34 67 GLN A N 1
ATOM 513 C CA . GLN A 1 67 ? 16.195 -4.380 -9.650 1.00 47.34 67 GLN A CA 1
ATOM 514 C C . GLN A 1 67 ? 16.519 -4.239 -8.150 1.00 47.34 67 GLN A C 1
ATOM 516 O O . GLN A 1 67 ? 17.569 -4.690 -7.691 1.00 47.34 67 GLN A O 1
ATOM 521 N N . LEU A 1 68 ? 15.636 -3.604 -7.373 1.00 50.78 68 LEU A N 1
ATOM 522 C CA . LEU A 1 68 ? 15.815 -3.511 -5.925 1.00 50.78 68 LEU A CA 1
ATOM 523 C C . LEU A 1 68 ? 15.196 -4.727 -5.242 1.00 50.78 68 LEU A C 1
ATOM 525 O O . LEU A 1 68 ? 13.983 -4.837 -5.090 1.00 50.78 68 LEU A O 1
ATOM 529 N N . ALA A 1 69 ? 16.074 -5.625 -4.800 1.00 43.59 69 ALA A N 1
ATOM 530 C CA . ALA A 1 69 ? 15.767 -6.634 -3.803 1.00 43.59 69 ALA A CA 1
ATOM 531 C C . ALA A 1 69 ? 15.466 -5.945 -2.463 1.00 43.59 69 ALA A C 1
ATOM 533 O O . ALA A 1 69 ? 16.374 -5.454 -1.791 1.00 43.59 69 ALA A O 1
ATOM 534 N N 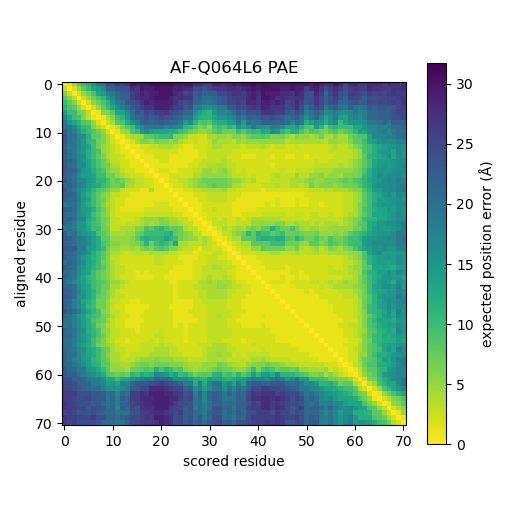. PHE A 1 70 ? 14.198 -5.925 -2.060 1.00 44.88 70 PHE A N 1
ATOM 535 C CA . PHE A 1 70 ? 13.844 -5.696 -0.664 1.00 44.88 70 PHE A CA 1
ATOM 536 C C . PHE A 1 70 ? 13.981 -7.034 0.077 1.00 44.88 70 PHE A C 1
ATOM 538 O O . PHE A 1 70 ? 13.226 -7.970 -0.180 1.00 44.88 70 PHE A O 1
ATOM 545 N N . ARG A 1 71 ? 15.015 -7.133 0.921 1.00 35.34 71 ARG A N 1
ATOM 546 C CA . ARG A 1 71 ? 15.177 -8.178 1.943 1.00 35.34 71 ARG A CA 1
ATOM 547 C C . ARG A 1 71 ? 14.356 -7.844 3.180 1.00 35.34 71 ARG A C 1
ATOM 549 O O . ARG A 1 71 ? 14.287 -6.638 3.509 1.00 35.34 71 ARG A O 1
#